Protein AF-A0A958GIW1-F1 (afdb_monomer)

pLDDT: mean 75.99, std 11.9, range [42.06, 91.38]

Foldseek 3Di:
DVPLLVVLVVVVVVCVVVVNAPPVLVVVQLVQLLVQLVVLLVVLVVPPDPDQLVSLVSSVVSSLPDQTDRPNDGPPPSSNSVSSLVCLCPPPVHNRHGSGSCVVVVPPDPPD

Structure (mmCIF, N/CA/C/O backbone):
data_AF-A0A958GIW1-F1
#
_entry.id   AF-A0A958GIW1-F1
#
loop_
_atom_site.group_PDB
_atom_site.id
_atom_site.type_symbol
_atom_site.label_atom_id
_atom_site.label_alt_id
_atom_site.label_comp_id
_atom_site.label_asym_id
_atom_site.label_entity_id
_atom_site.label_seq_id
_atom_site.pdbx_PDB_ins_code
_atom_site.Cartn_x
_atom_site.Cartn_y
_atom_site.Cartn_z
_atom_site.occupancy
_atom_site.B_iso_or_equiv
_atom_site.auth_seq_id
_atom_site.auth_comp_id
_atom_site.auth_asym_id
_atom_site.auth_atom_id
_atom_site.pdbx_PDB_model_num
ATOM 1 N N . ILE A 1 1 ? -11.225 10.965 -8.539 1.00 45.69 1 ILE A N 1
ATOM 2 C CA . ILE A 1 1 ? -10.042 10.360 -7.872 1.00 45.69 1 ILE A CA 1
ATOM 3 C C . ILE A 1 1 ? -9.890 10.877 -6.431 1.00 45.69 1 ILE A C 1
ATOM 5 O O . ILE A 1 1 ? -9.794 10.052 -5.537 1.00 45.69 1 ILE A O 1
ATOM 9 N N . LEU A 1 2 ? -10.025 12.186 -6.163 1.00 52.81 2 LEU A N 1
ATOM 10 C CA . LEU A 1 2 ? -9.990 12.774 -4.801 1.00 52.81 2 LEU A CA 1
ATOM 11 C C . LEU A 1 2 ? -11.080 12.279 -3.819 1.00 52.81 2 LEU A C 1
ATOM 13 O O . LEU A 1 2 ? -10.852 12.220 -2.617 1.00 52.81 2 LEU A O 1
ATOM 17 N N . ALA A 1 3 ? -12.251 11.875 -4.317 1.00 59.59 3 ALA A N 1
ATOM 18 C CA . ALA A 1 3 ? -13.405 11.555 -3.469 1.00 59.59 3 ALA A CA 1
ATOM 19 C C . ALA A 1 3 ? -13.265 10.280 -2.609 1.00 59.59 3 ALA A C 1
ATOM 21 O O . ALA A 1 3 ? -14.020 10.113 -1.658 1.00 59.59 3 ALA A O 1
ATOM 22 N N . MET A 1 4 ? -12.350 9.360 -2.938 1.00 54.31 4 MET A N 1
ATOM 23 C CA . MET A 1 4 ? -12.212 8.096 -2.192 1.00 54.31 4 MET A CA 1
ATOM 24 C C . MET A 1 4 ? -11.314 8.223 -0.958 1.00 54.31 4 MET A C 1
ATOM 26 O O . MET A 1 4 ? -11.618 7.606 0.056 1.00 54.31 4 MET A O 1
ATOM 30 N N . GLY A 1 5 ? -10.252 9.035 -1.027 1.00 59.78 5 GLY A N 1
ATOM 31 C CA . GLY A 1 5 ? -9.395 9.318 0.132 1.00 59.78 5 GLY A CA 1
ATOM 32 C C . GLY A 1 5 ? -10.167 10.063 1.220 1.00 59.78 5 GLY A C 1
ATOM 33 O O . GLY A 1 5 ? -10.213 9.609 2.356 1.00 59.78 5 GLY A O 1
ATOM 34 N N . LEU A 1 6 ? -10.905 11.108 0.823 1.00 63.88 6 LEU A N 1
ATOM 35 C CA . LEU A 1 6 ? -11.764 11.878 1.729 1.00 63.88 6 LEU A CA 1
ATOM 36 C C . LEU A 1 6 ? -12.801 10.997 2.442 1.00 63.88 6 LEU A C 1
ATOM 38 O O . LEU A 1 6 ? -12.959 11.105 3.650 1.00 63.88 6 LEU A O 1
ATOM 42 N N . LYS A 1 7 ? -13.439 10.058 1.730 1.00 65.00 7 LYS A N 1
ATOM 43 C CA . LYS A 1 7 ? -14.393 9.117 2.341 1.00 65.00 7 LYS A CA 1
ATOM 44 C C . LYS A 1 7 ? -13.751 8.167 3.355 1.00 65.00 7 LYS A C 1
ATOM 46 O O . LYS A 1 7 ? -14.397 7.807 4.333 1.00 65.00 7 LYS A O 1
ATOM 51 N N . ALA A 1 8 ? -12.514 7.729 3.123 1.00 65.44 8 ALA A N 1
ATOM 52 C CA . ALA A 1 8 ? -11.809 6.870 4.072 1.00 65.44 8 ALA A CA 1
ATOM 53 C C . ALA A 1 8 ? -11.386 7.643 5.330 1.00 65.44 8 ALA A C 1
ATOM 55 O O . ALA A 1 8 ? -11.507 7.115 6.435 1.00 65.44 8 ALA A O 1
ATOM 56 N N . ASP A 1 9 ? -10.960 8.897 5.177 1.00 66.62 9 ASP A N 1
ATOM 57 C CA . ASP A 1 9 ? -10.610 9.771 6.300 1.00 66.62 9 ASP A CA 1
ATOM 58 C C . ASP A 1 9 ? -11.855 10.180 7.111 1.00 66.62 9 ASP A C 1
ATOM 60 O O . ASP A 1 9 ? -11.822 10.188 8.345 1.00 66.62 9 ASP A O 1
ATOM 64 N N . GLU A 1 10 ? -12.984 10.437 6.443 1.00 69.56 10 GLU A N 1
ATOM 65 C CA . GLU A 1 10 ? -14.287 10.688 7.075 1.00 69.56 10 GLU A CA 1
ATOM 66 C C . GLU A 1 10 ? -14.771 9.473 7.876 1.00 69.56 10 GLU A C 1
ATOM 68 O O . GLU A 1 10 ? -15.185 9.621 9.026 1.00 69.56 10 GLU A O 1
ATOM 73 N N . GLU A 1 11 ? -14.672 8.267 7.312 1.00 66.88 11 GLU A N 1
ATOM 74 C CA . GLU A 1 11 ? -15.081 7.034 7.993 1.00 66.88 11 GLU A CA 1
ATOM 75 C C . GLU A 1 11 ? -14.148 6.690 9.161 1.00 66.88 11 GLU A C 1
ATOM 77 O O . GLU A 1 11 ? -14.610 6.302 10.234 1.00 66.88 11 GLU A O 1
ATOM 82 N N . THR A 1 12 ? -12.843 6.926 9.003 1.00 65.38 12 THR A N 1
ATOM 83 C CA . THR A 1 12 ? -11.853 6.819 10.087 1.00 65.38 12 THR A CA 1
ATOM 84 C C . THR A 1 12 ? -12.201 7.768 11.231 1.00 65.38 12 THR A C 1
ATOM 86 O O . THR A 1 12 ? -12.255 7.366 12.393 1.00 65.38 12 THR A O 1
ATOM 89 N N . THR A 1 13 ? -12.519 9.022 10.899 1.00 64.50 13 THR A N 1
ATOM 90 C CA . THR A 1 13 ? -12.938 10.036 11.871 1.00 64.50 13 THR A CA 1
ATOM 91 C C . THR A 1 13 ? -14.250 9.647 12.553 1.00 64.50 13 THR A C 1
ATOM 93 O O . THR A 1 13 ? -14.380 9.815 13.765 1.00 64.50 13 THR A O 1
ATOM 96 N N . ARG A 1 14 ? -15.216 9.087 11.814 1.00 70.38 14 ARG A N 1
ATOM 97 C CA . ARG A 1 14 ? -16.497 8.612 12.355 1.00 70.38 14 ARG A CA 1
ATOM 98 C C . ARG A 1 14 ? -16.301 7.470 13.356 1.00 70.38 14 ARG A C 1
ATOM 100 O O . ARG A 1 14 ? -16.841 7.537 14.458 1.00 70.38 14 ARG A O 1
ATOM 107 N N . LEU A 1 15 ? -15.514 6.457 12.992 1.00 65.62 15 LEU A N 1
ATOM 108 C CA . LEU A 1 15 ? -15.220 5.286 13.829 1.00 65.62 15 LEU A CA 1
ATOM 109 C C . LEU A 1 15 ? -14.421 5.669 15.087 1.00 65.62 15 LEU A C 1
ATOM 111 O O . LEU A 1 15 ? -14.711 5.179 16.179 1.00 65.62 15 LEU A O 1
ATOM 115 N N . ALA A 1 16 ? -13.477 6.607 14.961 1.00 62.94 16 ALA A N 1
ATOM 116 C CA . ALA A 1 16 ? -12.731 7.147 16.096 1.00 62.94 16 ALA A CA 1
ATOM 117 C C . ALA A 1 16 ? -13.621 7.977 17.041 1.00 62.94 16 ALA A C 1
ATOM 119 O O . ALA A 1 16 ? -13.537 7.836 18.260 1.00 62.94 16 ALA A O 1
ATOM 120 N N . LYS A 1 17 ? -14.516 8.815 16.496 1.00 60.00 17 LYS A N 1
ATOM 121 C CA . LYS A 1 17 ? -15.414 9.683 17.280 1.00 60.00 17 LYS A CA 1
ATOM 122 C C . LYS A 1 17 ? -16.462 8.898 18.078 1.00 60.00 17 LYS A C 1
ATOM 124 O O . LYS A 1 17 ? -16.901 9.372 19.122 1.00 60.00 17 LYS A O 1
ATOM 129 N N . ASN A 1 18 ? -16.821 7.700 17.621 1.00 59.53 18 ASN A N 1
ATOM 130 C CA . ASN A 1 18 ? -17.726 6.795 18.329 1.00 59.53 18 ASN A CA 1
ATOM 131 C C . ASN A 1 18 ? -17.031 5.928 19.400 1.00 59.53 18 ASN A C 1
ATOM 133 O O . ASN A 1 18 ? -17.692 5.081 19.995 1.00 59.53 18 ASN A O 1
ATOM 137 N N . ASN A 1 19 ? -15.726 6.110 19.665 1.00 56.47 19 ASN A N 1
ATOM 138 C CA . ASN A 1 19 ? -14.923 5.221 20.522 1.00 56.47 19 ASN A CA 1
ATOM 139 C C . ASN A 1 19 ? -14.912 3.745 20.060 1.00 56.47 19 ASN A C 1
ATOM 141 O O . ASN A 1 19 ? -14.519 2.864 20.823 1.00 56.47 19 ASN A O 1
ATOM 145 N N . GLU A 1 20 ? -15.323 3.464 18.820 1.00 60.47 20 GLU A N 1
ATOM 146 C CA . GLU A 1 20 ? -15.412 2.099 18.292 1.00 60.47 20 GLU A CA 1
ATOM 147 C C . GLU A 1 20 ? -14.021 1.551 17.947 1.00 60.47 20 GLU A C 1
ATOM 149 O O . GLU A 1 20 ? -13.792 0.353 18.076 1.00 60.47 20 GLU A O 1
ATOM 154 N N . ILE A 1 21 ? -13.075 2.411 17.537 1.00 65.69 21 ILE A N 1
ATOM 155 C CA . ILE A 1 21 ? -11.728 2.007 17.103 1.00 65.69 21 ILE A CA 1
ATOM 156 C C . ILE A 1 21 ? -10.705 3.078 17.502 1.00 65.69 21 ILE A C 1
ATOM 158 O O . ILE A 1 21 ? -10.876 4.262 17.213 1.00 65.69 21 ILE A O 1
ATOM 162 N N . THR A 1 22 ? -9.616 2.677 18.165 1.00 74.75 22 THR A N 1
ATOM 163 C CA . THR A 1 22 ? -8.559 3.620 18.576 1.00 74.75 22 THR A CA 1
ATOM 164 C C . THR A 1 22 ? -7.680 4.040 17.393 1.00 74.75 22 THR A C 1
ATOM 166 O O . THR A 1 22 ? -7.476 3.263 16.461 1.00 74.75 22 THR A O 1
ATOM 169 N N . MET A 1 23 ? -7.083 5.237 17.449 1.00 75.94 23 MET A N 1
ATOM 170 C CA . MET A 1 23 ? -6.132 5.709 16.422 1.00 75.94 23 MET A CA 1
ATOM 171 C C . MET A 1 23 ? -4.992 4.710 16.176 1.00 75.94 23 MET A C 1
ATOM 173 O O . MET A 1 23 ? -4.627 4.462 15.031 1.00 75.94 23 MET A O 1
ATOM 177 N N . ARG A 1 24 ? -4.518 4.042 17.235 1.00 80.19 24 ARG A N 1
ATOM 178 C CA . ARG A 1 24 ? -3.503 2.984 17.148 1.00 80.19 24 ARG A CA 1
ATOM 179 C C . ARG A 1 24 ? -3.939 1.812 16.262 1.00 80.19 24 ARG A C 1
ATOM 181 O O . ARG A 1 24 ? -3.146 1.304 15.487 1.00 80.19 24 ARG A O 1
ATOM 188 N N . LYS A 1 25 ? -5.209 1.404 16.323 1.00 79.12 25 LYS A N 1
ATOM 189 C CA . LYS A 1 25 ? -5.740 0.323 15.472 1.00 79.12 25 LYS A CA 1
ATOM 190 C C . LYS A 1 25 ? -5.808 0.728 14.000 1.00 79.12 25 LYS A C 1
ATOM 192 O O . LYS A 1 25 ? -5.636 -0.118 13.126 1.00 79.12 25 LYS A O 1
ATOM 197 N N . PHE A 1 26 ? -6.025 2.011 13.722 1.00 80.31 26 PHE A N 1
ATOM 198 C CA . PHE A 1 26 ? -5.925 2.544 12.365 1.00 80.31 26 PHE A CA 1
ATOM 199 C C . PHE A 1 26 ? -4.482 2.612 11.868 1.00 80.31 26 PHE A C 1
ATOM 201 O O . PHE A 1 26 ? -4.237 2.351 10.693 1.00 80.31 26 PHE A O 1
ATOM 208 N N . GLU A 1 27 ? -3.524 2.934 12.734 1.00 83.50 27 GLU A N 1
ATOM 209 C CA . GLU A 1 27 ? -2.098 2.858 12.401 1.00 83.50 27 GLU A CA 1
ATOM 210 C C . GLU A 1 27 ? -1.680 1.416 12.093 1.00 83.50 27 GLU A C 1
ATOM 212 O O . GLU A 1 27 ? -1.086 1.174 11.044 1.00 83.50 27 GLU A O 1
ATOM 217 N N . ASP A 1 28 ? -2.096 0.451 12.919 1.00 84.38 28 ASP A N 1
ATOM 218 C CA . ASP A 1 28 ? -1.868 -0.977 12.674 1.00 84.38 28 ASP A CA 1
ATOM 219 C C . ASP A 1 28 ? -2.475 -1.420 11.329 1.00 84.38 28 ASP A C 1
ATOM 221 O O . ASP A 1 28 ? -1.892 -2.224 10.602 1.00 84.38 28 ASP A O 1
ATOM 225 N N . PHE A 1 29 ? -3.647 -0.892 10.964 1.00 84.69 29 PHE A N 1
ATOM 226 C CA . PHE A 1 29 ? -4.277 -1.153 9.668 1.00 84.69 29 PHE A CA 1
ATOM 227 C C . PHE A 1 29 ? -3.493 -0.544 8.498 1.00 84.69 29 PHE A C 1
ATOM 229 O O . PHE A 1 29 ? -3.280 -1.209 7.484 1.00 84.69 29 PHE A O 1
ATOM 236 N N . LYS A 1 30 ? -3.014 0.699 8.635 1.00 85.50 30 LYS A N 1
ATOM 237 C CA . LYS A 1 30 ? -2.149 1.344 7.634 1.00 85.50 30 LYS A CA 1
ATOM 238 C C . LYS A 1 30 ? -0.868 0.542 7.412 1.00 85.50 30 LYS A C 1
ATOM 240 O O . LYS A 1 30 ? -0.485 0.333 6.261 1.00 85.50 30 LYS A O 1
ATOM 245 N N . GLU A 1 31 ? -0.242 0.068 8.487 1.00 88.00 31 GLU A N 1
ATOM 246 C CA . GLU A 1 31 ? 0.985 -0.727 8.409 1.00 88.00 31 GLU A CA 1
ATOM 247 C C . GLU A 1 31 ? 0.739 -2.080 7.730 1.00 88.00 31 GLU A C 1
ATOM 249 O O . GLU A 1 31 ? 1.504 -2.473 6.853 1.00 88.00 31 GLU A O 1
ATOM 254 N N . GLN A 1 32 ? -0.376 -2.754 8.031 1.00 88.19 32 GLN A N 1
ATOM 255 C CA . GLN A 1 32 ? -0.761 -3.990 7.337 1.00 88.19 32 GLN A CA 1
ATOM 256 C C . GLN A 1 32 ? -0.884 -3.796 5.820 1.00 88.19 32 GLN A C 1
ATOM 258 O O . GLN A 1 32 ? -0.378 -4.608 5.044 1.00 88.19 32 GLN A O 1
ATOM 263 N N . LEU A 1 33 ? -1.538 -2.716 5.380 1.00 87.62 33 LEU A N 1
ATOM 264 C CA . LEU A 1 33 ? -1.688 -2.419 3.953 1.00 87.62 33 LEU A CA 1
ATOM 265 C C . LEU A 1 33 ? -0.350 -2.067 3.293 1.00 87.62 33 LEU A C 1
ATOM 267 O O . LEU A 1 33 ? -0.105 -2.447 2.147 1.00 87.62 33 LEU A O 1
ATOM 271 N N . HIS A 1 34 ? 0.523 -1.370 4.017 1.00 89.19 34 HIS A N 1
ATOM 272 C CA . HIS A 1 34 ? 1.870 -1.051 3.560 1.00 89.19 34 HIS A CA 1
ATOM 273 C C . HIS A 1 34 ? 2.734 -2.313 3.395 1.00 89.19 34 HIS A C 1
ATOM 275 O O . HIS A 1 34 ? 3.367 -2.490 2.353 1.00 89.19 34 HIS A O 1
ATOM 281 N N . GLU A 1 35 ? 2.716 -3.228 4.365 1.00 90.19 35 GLU A N 1
ATOM 282 C CA . GLU A 1 35 ? 3.436 -4.504 4.289 1.00 90.19 35 GLU A CA 1
ATOM 283 C C . GLU A 1 35 ? 2.894 -5.415 3.177 1.00 90.19 35 GLU A C 1
ATOM 285 O O . GLU A 1 35 ? 3.676 -6.031 2.442 1.00 90.19 35 GLU A O 1
ATOM 290 N N . HIS A 1 36 ? 1.572 -5.440 2.973 1.00 90.19 36 HIS A N 1
ATOM 291 C CA . HIS A 1 36 ? 0.961 -6.125 1.829 1.00 90.19 36 HIS A CA 1
ATOM 292 C C . HIS A 1 36 ? 1.480 -5.568 0.500 1.00 90.19 36 HIS A C 1
ATOM 294 O O . HIS A 1 36 ? 1.944 -6.325 -0.354 1.00 90.19 36 HIS A O 1
ATOM 300 N N . TRP A 1 37 ? 1.495 -4.241 0.343 1.00 91.19 37 TRP A N 1
ATOM 301 C CA . TRP A 1 37 ? 2.055 -3.603 -0.849 1.00 91.19 37 TRP A CA 1
ATOM 302 C C . TRP A 1 37 ? 3.537 -3.958 -1.057 1.00 91.19 37 TRP A C 1
ATOM 304 O O . TRP A 1 37 ? 3.922 -4.323 -2.171 1.00 91.19 37 TRP A O 1
ATOM 314 N N . LYS A 1 38 ? 4.375 -3.935 -0.006 1.00 90.00 38 LYS A N 1
ATOM 315 C CA . LYS A 1 38 ? 5.791 -4.348 -0.105 1.00 90.00 38 LYS A CA 1
ATOM 316 C C . LYS A 1 38 ? 5.925 -5.790 -0.583 1.00 90.00 38 LYS A C 1
ATOM 318 O O . LYS A 1 38 ? 6.816 -6.094 -1.382 1.00 90.00 38 LYS A O 1
ATOM 323 N N . HIS A 1 39 ? 5.058 -6.681 -0.102 1.00 90.62 39 HIS A N 1
ATOM 324 C CA . HIS A 1 39 ? 5.022 -8.068 -0.546 1.00 90.62 39 HIS A CA 1
ATOM 325 C C . HIS A 1 39 ? 4.671 -8.163 -2.037 1.00 90.62 39 HIS A C 1
ATOM 327 O O . HIS A 1 39 ? 5.448 -8.745 -2.793 1.00 90.62 39 HIS A O 1
ATOM 333 N N . CYS A 1 40 ? 3.581 -7.526 -2.478 1.00 89.75 40 CYS 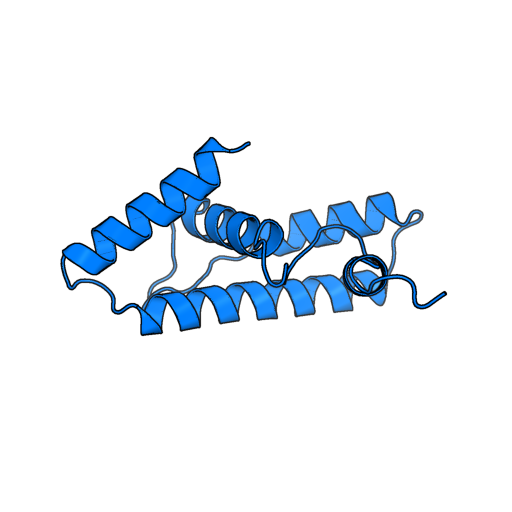A N 1
ATOM 334 C CA . CYS A 1 40 ? 3.176 -7.489 -3.888 1.00 89.75 40 CYS A CA 1
ATOM 335 C C . CYS A 1 40 ? 4.269 -6.910 -4.791 1.00 89.75 40 CYS A C 1
ATOM 337 O O . CYS A 1 40 ? 4.567 -7.482 -5.840 1.00 89.75 40 CYS A O 1
ATOM 339 N N . LYS A 1 41 ? 4.907 -5.811 -4.370 1.00 88.88 41 LYS A N 1
ATOM 340 C CA . LYS A 1 41 ? 6.041 -5.210 -5.076 1.00 88.88 41 LYS A CA 1
ATOM 341 C C . LYS A 1 41 ? 7.176 -6.217 -5.246 1.00 88.88 41 LYS A C 1
ATOM 343 O O . LYS A 1 41 ? 7.654 -6.420 -6.356 1.00 88.88 41 LYS A O 1
ATOM 348 N N . ARG A 1 42 ? 7.606 -6.863 -4.160 1.00 90.38 42 ARG A N 1
ATOM 349 C CA . ARG A 1 42 ? 8.714 -7.827 -4.189 1.00 90.38 42 ARG A CA 1
ATOM 350 C C . ARG A 1 42 ? 8.411 -9.035 -5.076 1.00 90.38 42 ARG A C 1
ATOM 352 O O . ARG A 1 42 ? 9.291 -9.454 -5.820 1.00 90.38 42 ARG A O 1
ATOM 359 N N . GLU A 1 43 ? 7.203 -9.588 -5.004 1.00 91.38 43 GLU A N 1
ATOM 360 C CA . GLU A 1 43 ? 6.808 -10.730 -5.839 1.00 91.38 43 GLU A CA 1
ATOM 361 C C . GLU A 1 43 ? 6.818 -10.372 -7.329 1.00 91.38 43 GLU A C 1
ATOM 363 O O . GLU A 1 43 ? 7.423 -11.082 -8.132 1.00 91.38 43 GLU A O 1
ATOM 368 N N . ASN A 1 44 ? 6.241 -9.226 -7.690 1.00 88.94 44 ASN A N 1
ATOM 369 C CA . ASN A 1 44 ? 6.200 -8.767 -9.077 1.00 88.94 44 ASN A CA 1
ATOM 370 C C . ASN A 1 44 ? 7.581 -8.360 -9.612 1.00 88.94 44 ASN A C 1
ATOM 372 O O . ASN A 1 44 ? 7.870 -8.563 -10.785 1.00 88.94 44 ASN A O 1
ATOM 376 N N . LEU A 1 45 ? 8.483 -7.864 -8.761 1.00 87.75 45 LEU A N 1
ATOM 377 C CA . LEU A 1 45 ? 9.870 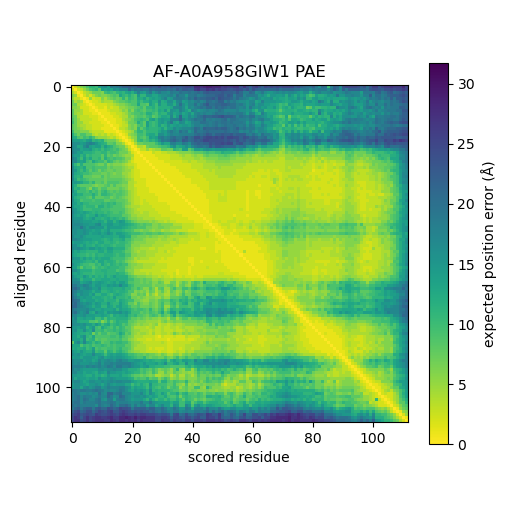-7.590 -9.149 1.00 87.75 45 LEU A CA 1
ATOM 378 C C . LEU A 1 45 ? 10.716 -8.856 -9.350 1.00 87.75 45 LEU A C 1
ATOM 380 O O . LEU A 1 45 ? 11.701 -8.814 -10.082 1.00 87.75 45 LEU A O 1
ATOM 384 N N . ARG A 1 46 ? 10.357 -9.988 -8.728 1.00 90.69 46 ARG A N 1
ATOM 385 C CA . ARG A 1 46 ? 11.020 -11.282 -8.983 1.00 90.69 46 ARG A CA 1
ATOM 386 C C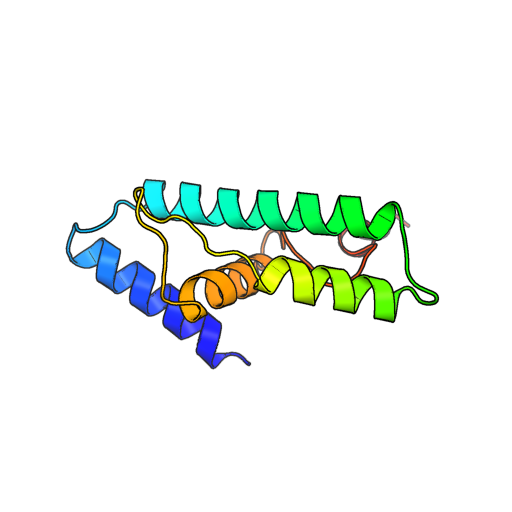 . ARG A 1 46 ? 10.644 -11.869 -10.339 1.00 90.69 46 ARG A C 1
ATOM 388 O O . ARG A 1 46 ? 11.413 -12.651 -10.893 1.00 90.69 46 ARG A O 1
ATOM 395 N N . LYS A 1 47 ? 9.455 -11.533 -10.839 1.00 90.31 47 LYS A N 1
ATOM 396 C CA . LYS A 1 47 ? 8.912 -12.003 -12.118 1.00 90.31 47 LYS A CA 1
ATOM 397 C C . LYS A 1 47 ? 8.291 -10.824 -12.876 1.00 90.31 47 LYS A C 1
ATOM 399 O O . LYS A 1 47 ? 7.068 -10.773 -13.002 1.00 90.31 47 LYS A O 1
ATOM 404 N N . PRO A 1 48 ? 9.116 -9.867 -13.333 1.00 89.62 48 PRO A N 1
ATOM 405 C CA . PRO A 1 48 ? 8.610 -8.690 -14.019 1.00 89.62 48 PRO A CA 1
ATOM 406 C C . PRO A 1 48 ? 7.954 -9.083 -15.344 1.00 89.62 48 PRO A C 1
ATOM 408 O O . PRO A 1 48 ? 8.365 -10.042 -16.003 1.00 89.62 48 PRO A O 1
ATOM 411 N N . LEU A 1 49 ? 6.930 -8.325 -15.722 1.00 90.25 49 LEU A N 1
ATOM 412 C CA . LEU A 1 49 ? 6.302 -8.419 -17.035 1.00 90.25 49 LEU A CA 1
ATOM 413 C C . LEU A 1 49 ? 7.165 -7.712 -18.090 1.00 90.25 49 LEU A C 1
ATOM 415 O O . LEU A 1 49 ? 8.161 -7.065 -17.770 1.00 90.25 49 LEU A O 1
ATOM 419 N N . GLU A 1 50 ? 6.756 -7.822 -19.355 1.00 90.50 50 GLU A N 1
ATOM 420 C CA . GLU A 1 50 ? 7.500 -7.312 -20.519 1.00 90.50 50 GLU A CA 1
ATOM 421 C C . GLU A 1 50 ? 7.886 -5.833 -20.410 1.00 90.50 50 GLU A C 1
ATOM 423 O O . GLU A 1 50 ? 8.930 -5.427 -20.919 1.00 90.50 50 GLU A O 1
ATOM 428 N N . THR A 1 51 ? 7.067 -5.026 -19.731 1.00 89.12 51 THR A N 1
ATOM 429 C CA . THR A 1 51 ? 7.355 -3.611 -19.499 1.00 89.12 51 THR A CA 1
ATOM 430 C C . THR A 1 51 ? 7.254 -3.243 -18.023 1.00 89.12 51 THR A C 1
ATOM 432 O O . THR A 1 51 ? 6.524 -3.850 -17.227 1.00 89.12 51 THR A O 1
ATOM 435 N N . THR A 1 52 ? 7.972 -2.181 -17.656 1.00 84.62 52 THR A N 1
ATOM 436 C CA . THR A 1 52 ? 7.908 -1.564 -16.326 1.00 84.62 52 THR A CA 1
ATOM 437 C C . THR A 1 52 ? 6.494 -1.085 -15.995 1.00 84.62 52 THR A C 1
ATOM 439 O O . THR A 1 52 ? 6.059 -1.203 -14.852 1.00 84.62 52 THR A O 1
ATOM 442 N N . GLU A 1 53 ? 5.752 -0.589 -16.987 1.00 84.19 53 GLU A N 1
ATOM 443 C CA . GLU A 1 53 ? 4.362 -0.148 -16.824 1.00 84.19 53 GLU A CA 1
ATOM 444 C C . GLU A 1 53 ? 3.423 -1.315 -16.538 1.00 84.19 53 GLU A C 1
ATOM 446 O O . GLU A 1 53 ? 2.636 -1.232 -15.600 1.00 84.19 53 GLU A O 1
ATOM 451 N N . LEU A 1 54 ? 3.551 -2.427 -17.270 1.00 87.31 54 LEU A N 1
ATOM 452 C CA . LEU A 1 54 ? 2.760 -3.631 -17.011 1.00 87.31 54 LEU A CA 1
ATOM 453 C C . LEU A 1 54 ? 3.076 -4.212 -15.631 1.00 87.31 54 LEU A C 1
ATOM 455 O O . LEU A 1 54 ? 2.167 -4.549 -14.877 1.00 87.31 54 LEU A O 1
ATOM 459 N N . THR A 1 55 ? 4.357 -4.261 -15.262 1.00 87.50 55 THR A N 1
ATOM 460 C CA . THR A 1 55 ? 4.777 -4.693 -13.920 1.00 87.50 55 THR A CA 1
ATOM 461 C C . THR A 1 55 ? 4.196 -3.775 -12.843 1.00 87.50 55 THR A C 1
ATOM 463 O O . THR A 1 55 ? 3.726 -4.247 -11.811 1.00 87.50 55 THR A O 1
ATOM 466 N N . GLY A 1 56 ? 4.179 -2.463 -13.082 1.00 86.00 56 GLY A N 1
ATOM 467 C CA . GLY A 1 56 ? 3.593 -1.500 -12.156 1.00 86.00 56 GLY A CA 1
ATOM 468 C C . GLY A 1 56 ? 2.075 -1.617 -12.024 1.00 86.00 56 GLY A C 1
ATOM 469 O O . GLY A 1 56 ? 1.538 -1.560 -10.916 1.00 86.00 56 GLY A O 1
ATOM 470 N N . GLN A 1 57 ? 1.382 -1.853 -13.138 1.00 86.75 57 GLN A N 1
ATOM 471 C CA . GLN A 1 57 ? -0.052 -2.129 -13.144 1.00 86.75 57 GLN A CA 1
ATOM 472 C C . GLN A 1 57 ? -0.369 -3.395 -12.342 1.00 86.75 57 GLN A C 1
ATOM 474 O O . GLN A 1 57 ? -1.286 -3.389 -11.526 1.00 86.75 57 GLN A O 1
ATOM 479 N N . GLN A 1 58 ? 0.437 -4.447 -12.492 1.00 89.38 58 GLN A N 1
ATOM 480 C CA . GLN A 1 58 ? 0.263 -5.685 -11.738 1.00 89.38 58 GLN A CA 1
ATOM 481 C C . GLN A 1 58 ? 0.479 -5.477 -10.227 1.00 89.38 58 GLN A C 1
ATOM 483 O O . GLN A 1 58 ? -0.311 -5.965 -9.419 1.00 89.38 58 GLN A O 1
ATOM 488 N N . ILE A 1 59 ? 1.488 -4.687 -9.831 1.00 88.88 59 ILE A N 1
ATOM 489 C CA . ILE A 1 59 ? 1.712 -4.308 -8.424 1.00 88.88 59 ILE A CA 1
ATOM 490 C C . ILE A 1 59 ? 0.492 -3.580 -7.856 1.00 88.88 59 ILE A C 1
ATOM 492 O O . ILE A 1 59 ? 0.067 -3.879 -6.736 1.00 88.88 59 ILE A O 1
ATOM 496 N N . LEU A 1 60 ? -0.076 -2.636 -8.610 1.00 86.56 60 LEU A N 1
ATOM 497 C CA . LEU A 1 60 ? -1.288 -1.924 -8.215 1.00 86.56 60 LEU A CA 1
ATOM 498 C C . LEU A 1 60 ? -2.465 -2.893 -8.051 1.00 86.56 60 LEU A C 1
ATOM 500 O O . LEU A 1 60 ? -3.093 -2.914 -6.993 1.00 86.56 60 LEU A O 1
ATOM 504 N N . ASP A 1 61 ? -2.733 -3.718 -9.060 1.00 88.75 61 ASP A N 1
ATOM 505 C CA . ASP A 1 61 ? -3.867 -4.641 -9.068 1.00 88.75 61 ASP A CA 1
ATOM 506 C C . ASP A 1 61 ? -3.797 -5.647 -7.914 1.00 88.75 61 ASP A C 1
ATOM 508 O O . AS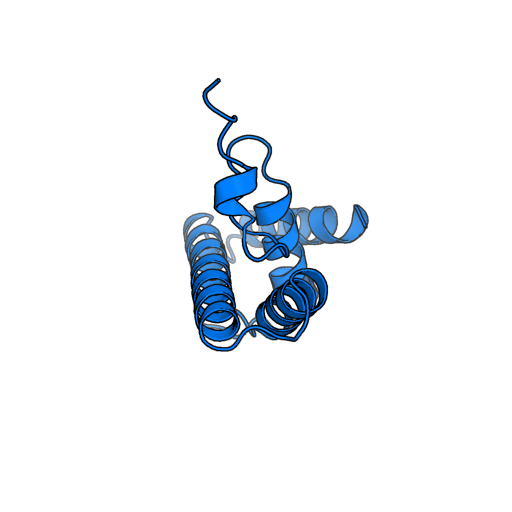P A 1 61 ? -4.809 -5.909 -7.263 1.00 88.75 61 ASP A O 1
ATOM 512 N N . ASP A 1 62 ? -2.611 -6.176 -7.608 1.00 89.19 62 ASP A N 1
ATOM 513 C CA . ASP A 1 62 ? -2.413 -7.108 -6.494 1.00 89.19 62 ASP A CA 1
ATOM 514 C C . ASP A 1 62 ? -2.500 -6.424 -5.126 1.00 89.19 62 ASP A C 1
ATOM 516 O O . ASP A 1 62 ? -3.057 -6.985 -4.177 1.00 89.19 62 ASP A O 1
ATOM 520 N N . SER A 1 63 ? -2.032 -5.180 -5.026 1.00 86.88 63 SER A N 1
ATOM 521 C CA . SER A 1 63 ? -2.161 -4.390 -3.796 1.00 86.88 63 SER A CA 1
ATOM 522 C C . SER A 1 63 ? -3.625 -4.065 -3.482 1.00 86.88 63 SER A C 1
ATOM 524 O O . SER A 1 63 ? -4.016 -4.025 -2.320 1.00 86.88 63 SER A O 1
ATOM 526 N N . LEU A 1 64 ? -4.467 -3.887 -4.507 1.00 84.69 64 LEU A N 1
ATOM 527 C CA . LEU A 1 64 ? -5.896 -3.579 -4.361 1.00 84.69 64 LEU A CA 1
ATOM 528 C C . LEU A 1 64 ? -6.781 -4.799 -4.048 1.00 84.69 64 LEU A C 1
ATOM 530 O O . LEU A 1 64 ? -7.978 -4.616 -3.796 1.00 84.69 64 LEU A O 1
ATOM 534 N N . LYS A 1 65 ? -6.232 -6.022 -4.077 1.00 84.44 65 LYS A N 1
ATOM 535 C CA . LYS A 1 65 ? -6.943 -7.271 -3.734 1.00 84.44 65 LYS A CA 1
ATOM 536 C C . LYS A 1 65 ? -6.959 -7.574 -2.233 1.00 84.44 65 LYS A C 1
ATOM 538 O O . LYS A 1 65 ? -7.590 -8.547 -1.839 1.00 84.44 65 LYS A O 1
ATOM 543 N N . VAL A 1 66 ? -6.274 -6.779 -1.411 1.00 80.25 66 VAL A N 1
ATOM 544 C CA . VAL A 1 66 ? -6.166 -7.034 0.029 1.00 80.25 66 VAL A CA 1
ATOM 545 C C . VAL A 1 66 ? -7.495 -6.825 0.754 1.00 80.25 66 VAL A C 1
ATOM 547 O O . VAL A 1 66 ? -8.089 -5.743 0.724 1.00 80.25 66 VAL A O 1
ATOM 550 N N . ASP A 1 67 ? -7.923 -7.864 1.461 1.00 71.50 67 ASP A N 1
ATOM 551 C CA . ASP A 1 67 ? -8.919 -7.759 2.517 1.00 71.50 67 ASP A CA 1
ATOM 552 C C . ASP A 1 67 ? -8.155 -7.416 3.806 1.00 71.50 67 ASP A C 1
ATOM 554 O O . ASP A 1 67 ? -7.471 -8.256 4.388 1.00 71.50 67 ASP A O 1
ATOM 558 N N . GLY A 1 68 ? -8.160 -6.139 4.193 1.00 69.56 68 GLY A N 1
ATOM 559 C CA . GLY A 1 68 ? -7.432 -5.681 5.376 1.00 69.56 68 GLY A CA 1
ATOM 560 C C . GLY A 1 68 ? -8.185 -6.013 6.668 1.00 69.56 68 GLY A C 1
ATOM 561 O O . GLY A 1 68 ? -9.411 -6.132 6.656 1.00 69.56 68 GLY A O 1
ATOM 562 N N . TYR A 1 69 ? -7.470 -6.122 7.790 1.00 76.38 69 TYR A N 1
ATOM 563 C CA . TYR A 1 69 ? -8.070 -6.385 9.099 1.00 76.38 69 TYR A CA 1
ATOM 564 C C . TYR A 1 69 ? -8.022 -5.144 9.982 1.00 76.38 69 TYR A C 1
ATOM 566 O O . TYR A 1 69 ? -6.945 -4.680 10.364 1.00 76.38 69 TYR A O 1
ATOM 574 N N . LEU A 1 70 ? -9.193 -4.639 10.357 1.00 76.50 70 LEU A N 1
ATOM 575 C CA . LEU A 1 70 ? -9.325 -3.535 11.296 1.00 76.50 70 LEU A CA 1
ATOM 576 C C . LEU A 1 70 ? -9.921 -4.077 12.593 1.00 76.50 70 LEU A C 1
ATOM 578 O O . LEU A 1 70 ? -11.001 -4.659 12.601 1.00 76.50 70 LEU A O 1
ATOM 582 N N . ASP A 1 71 ? -9.159 -3.939 13.676 1.00 74.94 71 ASP A N 1
ATOM 583 C CA . ASP A 1 71 ? -9.499 -4.460 15.004 1.00 74.94 71 ASP A CA 1
ATOM 584 C C . ASP A 1 71 ? -9.905 -5.950 15.028 1.00 74.94 71 ASP A C 1
ATOM 586 O O . ASP A 1 71 ? -10.862 -6.367 15.673 1.00 74.94 71 ASP A O 1
ATOM 590 N N . GLY A 1 72 ? -9.166 -6.780 14.284 1.00 69.81 72 GLY A N 1
ATOM 591 C CA . GLY A 1 72 ? -9.403 -8.226 14.219 1.00 69.81 72 GLY A CA 1
ATOM 592 C C . GLY A 1 72 ? -10.599 -8.641 13.357 1.00 69.81 72 GLY A C 1
ATOM 593 O O . GLY A 1 72 ? -10.849 -9.837 13.214 1.00 69.81 72 GLY A O 1
ATOM 594 N N . GLN A 1 73 ? -11.306 -7.691 12.740 1.00 72.62 73 GLN A N 1
ATOM 595 C CA . GLN A 1 73 ? -12.382 -7.962 11.792 1.00 72.62 73 GLN A CA 1
ATOM 596 C C . GLN A 1 73 ? -11.924 -7.708 10.357 1.00 72.62 73 GLN A C 1
ATOM 598 O O . GLN A 1 73 ? -11.204 -6.749 10.079 1.00 72.62 73 GLN A O 1
ATOM 603 N N . ILE A 1 74 ? -12.368 -8.564 9.434 1.00 73.75 74 ILE A N 1
ATOM 604 C CA . ILE A 1 74 ? -12.157 -8.345 8.002 1.00 73.75 74 ILE A CA 1
ATOM 605 C C . ILE A 1 74 ? -12.932 -7.096 7.593 1.00 73.75 74 ILE A C 1
ATOM 607 O O . ILE A 1 74 ? -14.154 -7.022 7.749 1.00 73.75 74 ILE A O 1
ATOM 611 N N . VAL A 1 75 ? -12.228 -6.133 7.012 1.00 74.00 75 VAL A N 1
ATOM 612 C CA . VAL A 1 75 ? -12.839 -4.954 6.413 1.00 74.00 75 VAL A CA 1
ATOM 613 C C . VAL A 1 75 ? -13.487 -5.370 5.095 1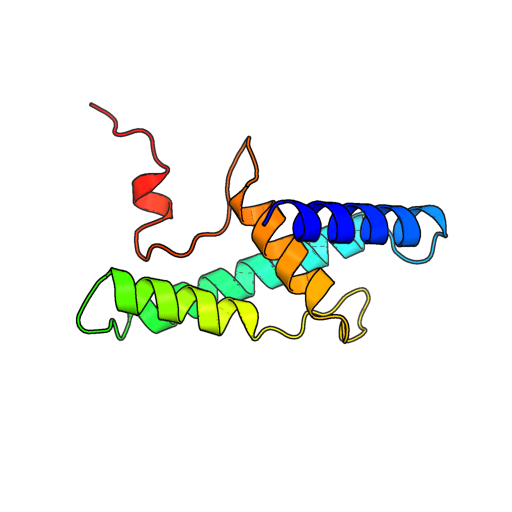.00 74.00 75 VAL A C 1
ATOM 615 O O . VAL A 1 75 ? -12.861 -5.393 4.040 1.00 74.00 75 VAL A O 1
ATOM 618 N N . SER A 1 76 ? -14.782 -5.680 5.147 1.00 64.06 76 SER A N 1
ATOM 619 C CA . SER A 1 76 ? -15.601 -5.988 3.961 1.00 64.06 76 SER A CA 1
ATOM 620 C C . SER A 1 76 ? -15.746 -4.788 3.010 1.00 64.06 76 SER A C 1
ATOM 622 O O . SER A 1 76 ? -16.053 -4.922 1.823 1.00 64.06 76 SER A O 1
ATOM 624 N N . GLN A 1 77 ? -15.496 -3.589 3.530 1.00 71.38 77 GLN A N 1
ATOM 625 C CA . GLN A 1 77 ? -15.589 -2.320 2.829 1.00 71.38 77 GLN A CA 1
ATOM 626 C C . GLN A 1 77 ? -14.305 -2.042 2.046 1.00 71.38 77 GLN A C 1
ATOM 628 O O . GLN A 1 77 ? -13.420 -1.316 2.495 1.00 71.38 77 GLN A O 1
ATOM 633 N N . ARG A 1 78 ? -14.221 -2.559 0.816 1.00 71.69 78 ARG A N 1
ATOM 634 C CA . ARG A 1 78 ? -13.060 -2.344 -0.073 1.00 71.69 78 ARG A CA 1
ATOM 635 C C . ARG A 1 78 ? -12.675 -0.873 -0.263 1.00 71.69 78 ARG A C 1
ATOM 637 O O . ARG A 1 78 ? -11.524 -0.589 -0.579 1.00 71.69 78 ARG A O 1
ATOM 644 N N . TYR A 1 79 ? -13.608 0.068 -0.098 1.00 75.62 79 TYR A N 1
ATOM 645 C CA . TYR A 1 79 ? -13.293 1.496 -0.187 1.00 75.62 79 TYR A CA 1
ATOM 646 C C . TYR A 1 79 ? -12.348 1.968 0.924 1.00 75.62 79 TYR A C 1
ATOM 648 O O . TYR A 1 79 ? -11.585 2.896 0.676 1.00 75.62 79 TYR A O 1
ATOM 656 N N . LEU A 1 80 ? -12.360 1.334 2.102 1.00 77.44 80 LEU A N 1
ATOM 657 C CA . LEU A 1 80 ? -11.492 1.697 3.217 1.00 77.44 80 LEU A CA 1
ATOM 658 C C . LEU A 1 80 ? -10.044 1.318 2.887 1.00 77.44 80 LEU A C 1
ATOM 660 O O . LEU A 1 80 ? -9.192 2.196 2.824 1.00 77.44 80 LEU A O 1
ATOM 664 N N . SER A 1 81 ? -9.783 0.053 2.533 1.00 79.88 81 SER A N 1
ATOM 66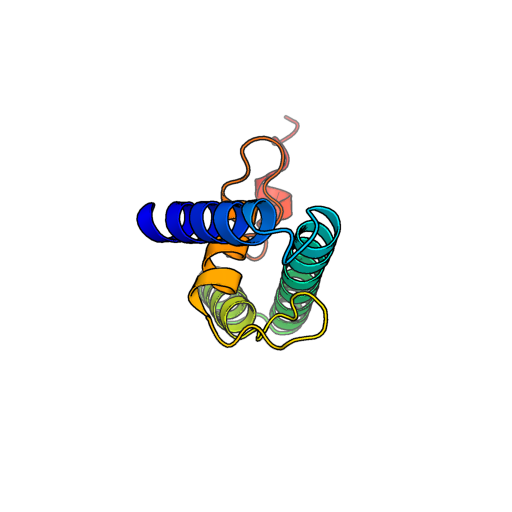5 C CA . SER A 1 81 ? -8.442 -0.410 2.141 1.00 79.88 81 SER A CA 1
ATOM 666 C C . SER A 1 81 ? -7.883 0.380 0.955 1.00 79.88 81 SER A C 1
ATOM 668 O O . SER A 1 81 ? -6.737 0.826 0.972 1.00 79.88 81 SER A O 1
ATOM 670 N N . ARG A 1 82 ? -8.713 0.615 -0.071 1.00 83.06 82 ARG A N 1
ATOM 671 C CA . ARG A 1 82 ? -8.321 1.402 -1.251 1.00 83.06 82 ARG A CA 1
ATOM 672 C C . ARG A 1 82 ? -8.045 2.858 -0.896 1.00 83.06 82 ARG A C 1
ATOM 674 O O . ARG A 1 82 ? -7.037 3.406 -1.327 1.00 83.06 82 ARG A O 1
ATOM 681 N N . GLY A 1 83 ? -8.923 3.483 -0.115 1.00 80.31 83 GLY A N 1
ATOM 682 C CA . GLY A 1 83 ? -8.758 4.863 0.330 1.00 80.31 83 GLY A CA 1
ATOM 683 C C . GLY A 1 83 ? -7.502 5.044 1.178 1.00 80.31 83 GLY A C 1
ATOM 684 O O . GLY A 1 83 ? -6.759 5.996 0.960 1.00 80.31 83 GLY A O 1
ATOM 685 N N . THR A 1 84 ? -7.194 4.090 2.058 1.00 81.81 84 THR A N 1
ATOM 686 C CA . THR A 1 84 ? -5.964 4.102 2.853 1.00 81.81 84 THR A CA 1
ATOM 687 C C . THR A 1 84 ? -4.715 3.928 1.990 1.00 81.81 84 THR A C 1
ATOM 689 O O . THR A 1 84 ? -3.767 4.687 2.165 1.00 81.81 84 THR A O 1
ATOM 692 N N . LEU A 1 85 ? -4.711 3.017 1.010 1.00 82.88 85 LEU A N 1
ATOM 693 C CA . LEU A 1 85 ? -3.607 2.905 0.046 1.00 82.88 85 LEU A CA 1
ATOM 694 C C . LEU A 1 85 ? -3.416 4.203 -0.755 1.00 82.88 85 LEU A C 1
ATOM 696 O O . LEU A 1 85 ? -2.288 4.644 -0.957 1.00 82.88 85 LEU A O 1
ATOM 700 N N . HIS A 1 86 ? -4.504 4.861 -1.162 1.00 81.75 86 HIS A N 1
ATOM 701 C CA . HIS A 1 86 ? -4.429 6.170 -1.813 1.00 81.75 86 HIS A CA 1
ATOM 702 C C . HIS A 1 86 ? -3.881 7.262 -0.887 1.00 81.75 86 HIS A C 1
ATOM 704 O O . HIS A 1 86 ? -3.093 8.090 -1.334 1.00 81.75 86 HIS A O 1
ATOM 710 N N . SER A 1 87 ? -4.277 7.269 0.387 1.00 81.31 87 SER A N 1
ATOM 711 C CA . SER A 1 87 ? -3.754 8.197 1.396 1.00 81.31 87 SER A CA 1
ATOM 712 C C . SER A 1 87 ? -2.247 7.992 1.598 1.00 81.31 87 SER A C 1
ATOM 714 O O . SER A 1 87 ? -1.483 8.950 1.550 1.00 81.31 87 SER A O 1
ATOM 716 N N . LEU A 1 88 ? -1.792 6.736 1.685 1.00 81.56 88 LEU A N 1
ATOM 717 C CA . LEU A 1 88 ? -0.369 6.388 1.774 1.00 81.56 88 LEU A CA 1
ATOM 718 C C . LEU A 1 88 ? 0.428 6.798 0.525 1.00 81.56 88 LEU A C 1
ATOM 720 O O . LEU A 1 88 ? 1.596 7.163 0.649 1.00 81.56 88 LEU A O 1
ATOM 724 N N . ALA A 1 89 ? -0.184 6.749 -0.662 1.00 82.31 89 ALA A N 1
ATOM 725 C CA . ALA A 1 89 ? 0.447 7.175 -1.913 1.00 82.31 89 ALA A CA 1
ATOM 726 C C . ALA A 1 89 ? 0.558 8.702 -2.040 1.00 82.31 89 ALA A C 1
ATOM 728 O O . ALA A 1 89 ? 1.509 9.201 -2.632 1.00 82.31 89 ALA A O 1
ATOM 729 N N . ASN A 1 90 ? -0.415 9.435 -1.492 1.00 78.56 90 ASN A N 1
ATOM 730 C CA . ASN A 1 90 ? -0.508 10.894 -1.583 1.00 78.56 90 ASN A CA 1
ATOM 731 C C . ASN A 1 90 ? 0.034 11.623 -0.342 1.00 78.56 90 ASN A C 1
ATOM 733 O O . ASN A 1 90 ? -0.125 12.839 -0.241 1.00 78.56 90 ASN A O 1
ATOM 737 N N . SER A 1 91 ? 0.626 10.901 0.613 1.00 75.31 91 SER A N 1
ATOM 738 C CA . SER A 1 91 ? 1.242 11.494 1.802 1.00 75.31 91 SER A CA 1
ATOM 739 C C . SER A 1 91 ? 2.306 12.510 1.382 1.00 75.31 91 SER A C 1
ATOM 741 O O . SER A 1 91 ? 3.257 12.168 0.682 1.00 75.31 91 SER A O 1
ATOM 743 N N . THR A 1 92 ? 2.124 13.768 1.786 1.00 61.81 92 THR A N 1
ATOM 744 C CA . THR A 1 92 ? 2.967 14.902 1.375 1.00 61.81 92 THR A CA 1
ATOM 745 C C . THR A 1 92 ? 4.333 14.926 2.051 1.00 61.81 92 THR A C 1
ATOM 747 O O . THR A 1 92 ? 5.237 15.583 1.548 1.00 61.81 92 THR A O 1
ATOM 750 N N . GLU A 1 93 ? 4.480 14.246 3.189 1.00 64.19 93 GLU A N 1
ATOM 751 C CA . GLU A 1 93 ? 5.739 14.200 3.944 1.00 64.19 93 GLU A CA 1
ATOM 752 C C . GLU A 1 93 ? 6.608 13.012 3.523 1.00 64.19 93 GLU A C 1
ATOM 754 O O . GLU A 1 93 ? 7.812 13.158 3.342 1.00 64.19 93 GLU A O 1
ATOM 759 N N . GLU A 1 94 ? 5.993 11.845 3.325 1.00 67.62 94 GLU A N 1
ATOM 760 C CA . GLU A 1 94 ? 6.686 10.623 2.919 1.00 67.62 94 GLU A CA 1
ATOM 761 C C . GLU A 1 94 ? 5.677 9.654 2.275 1.00 67.62 94 GLU A C 1
ATOM 763 O O . GLU A 1 94 ? 4.912 8.983 2.984 1.00 67.62 94 GLU A O 1
ATOM 768 N N . PRO A 1 95 ? 5.591 9.604 0.937 1.00 74.00 95 PRO A N 1
ATOM 769 C CA . PRO A 1 95 ? 4.692 8.686 0.254 1.00 74.00 95 PRO 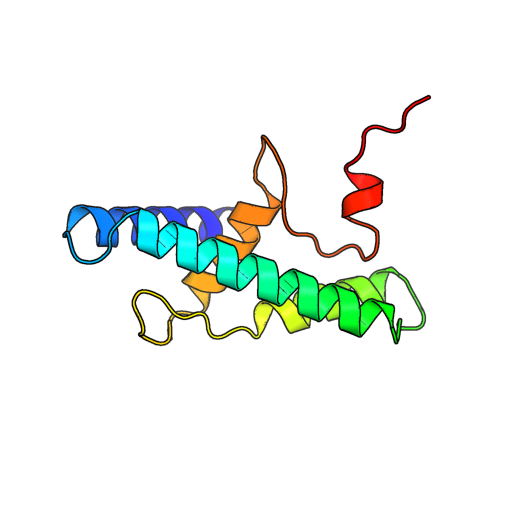A CA 1
ATOM 770 C C . PRO A 1 95 ? 5.238 7.253 0.343 1.00 74.00 95 PRO A C 1
ATOM 772 O O . PRO A 1 95 ? 6.338 6.945 -0.112 1.00 74.00 95 PRO A O 1
ATOM 775 N N . LYS A 1 96 ? 4.460 6.360 0.964 1.00 76.19 96 LYS A N 1
ATOM 776 C CA . LYS A 1 96 ? 4.920 5.016 1.369 1.00 76.19 96 LYS A CA 1
ATOM 777 C C . LYS A 1 96 ? 4.630 3.923 0.345 1.00 76.19 96 LYS A C 1
ATOM 779 O O . LYS A 1 96 ? 5.252 2.866 0.379 1.00 76.19 96 LYS A O 1
ATOM 784 N N . VAL A 1 97 ? 3.681 4.158 -0.559 1.00 80.81 97 VAL A N 1
ATOM 785 C CA . VAL A 1 97 ? 3.249 3.175 -1.563 1.00 80.81 97 VAL A CA 1
ATOM 786 C C . VAL A 1 97 ? 3.107 3.822 -2.933 1.00 80.81 97 VAL A C 1
ATOM 788 O O . VAL A 1 97 ? 2.696 4.973 -3.049 1.00 80.81 97 VAL A O 1
ATOM 791 N N . GLY A 1 98 ? 3.394 3.061 -3.985 1.00 79.62 98 GLY A N 1
ATOM 792 C CA . GLY A 1 98 ? 3.265 3.531 -5.358 1.00 79.62 98 GLY A CA 1
ATOM 793 C C . GLY A 1 98 ? 3.131 2.394 -6.359 1.00 79.62 98 GLY A C 1
ATOM 794 O O . GLY A 1 98 ? 3.467 1.245 -6.074 1.00 79.62 98 GLY A O 1
ATOM 795 N N . TRP A 1 99 ? 2.610 2.724 -7.538 1.00 76.06 99 TRP A N 1
ATOM 796 C CA . TRP A 1 99 ? 2.382 1.755 -8.611 1.00 76.06 99 TRP A CA 1
ATOM 797 C C . TRP A 1 99 ? 3.656 1.470 -9.413 1.00 76.06 99 TRP A C 1
ATOM 799 O 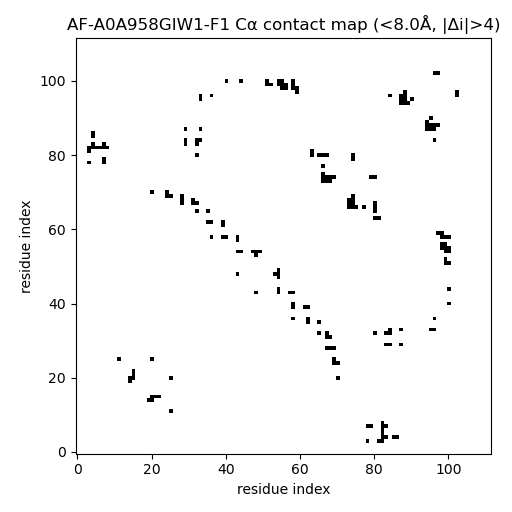O . TRP A 1 99 ? 3.811 0.385 -9.953 1.00 76.06 99 TRP A O 1
ATOM 809 N N . HIS A 1 100 ? 4.597 2.413 -9.488 1.00 75.88 100 HIS A N 1
ATOM 810 C CA . HIS A 1 100 ? 5.803 2.224 -10.287 1.00 75.88 100 HIS A CA 1
ATOM 811 C C . HIS A 1 100 ? 6.755 1.208 -9.616 1.00 75.88 100 HIS A C 1
ATOM 813 O O . HIS A 1 100 ? 7.053 1.353 -8.428 1.00 75.88 100 HIS A O 1
ATOM 819 N N . PRO A 1 101 ? 7.325 0.227 -10.343 1.00 73.81 101 PRO A N 1
ATOM 820 C CA . PRO A 1 101 ? 8.258 -0.750 -9.764 1.00 73.81 101 PRO A CA 1
ATOM 821 C C . PRO A 1 101 ? 9.467 -0.096 -9.069 1.00 73.81 101 PRO A C 1
ATOM 823 O O . PRO A 1 101 ? 9.894 -0.524 -8.000 1.00 73.81 101 PRO A O 1
ATOM 826 N N . GLN A 1 102 ? 9.938 1.018 -9.630 1.00 74.06 102 GLN A N 1
ATOM 827 C CA . GLN A 1 102 ? 11.017 1.869 -9.100 1.00 74.06 102 GLN A CA 1
ATOM 828 C C . GLN A 1 102 ? 10.520 3.049 -8.248 1.00 74.06 102 GLN A C 1
ATOM 830 O O . GLN A 1 102 ? 11.163 4.089 -8.189 1.00 74.06 102 GLN A O 1
ATOM 835 N N . PHE A 1 103 ? 9.328 2.962 -7.657 1.00 72.50 103 PHE A N 1
ATOM 836 C CA . PHE A 1 103 ? 8.717 4.091 -6.947 1.00 72.50 103 PHE A CA 1
ATOM 837 C C . PHE A 1 103 ? 9.628 4.709 -5.874 1.00 72.50 103 PHE A C 1
ATOM 839 O O . PHE A 1 103 ? 9.744 5.922 -5.826 1.00 72.50 103 PHE A O 1
ATOM 846 N N . ILE A 1 104 ? 10.323 3.884 -5.084 1.00 67.31 104 ILE A N 1
ATOM 847 C CA . ILE A 1 104 ? 11.2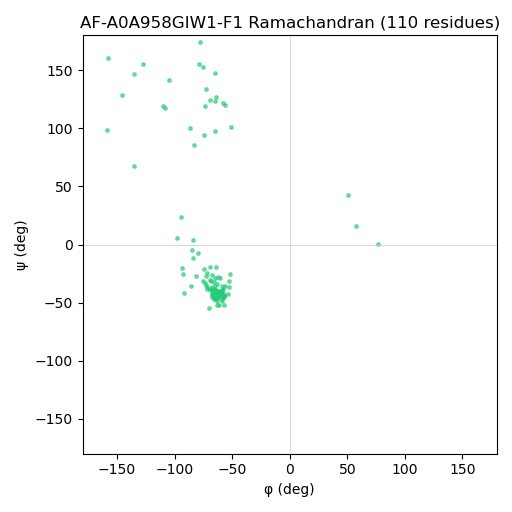34 4.357 -4.025 1.00 67.31 104 ILE A CA 1
ATOM 848 C C . ILE A 1 104 ? 12.432 5.100 -4.635 1.00 67.31 104 ILE A C 1
ATOM 850 O O . ILE A 1 104 ? 12.721 6.220 -4.238 1.00 67.31 104 ILE A O 1
ATOM 854 N N . GLU A 1 105 ? 13.061 4.528 -5.665 1.00 70.94 105 GLU A N 1
ATOM 855 C CA . GLU A 1 105 ? 14.191 5.156 -6.371 1.00 70.94 105 GLU A CA 1
ATOM 856 C C . GLU A 1 105 ? 13.800 6.478 -7.052 1.00 70.94 105 GLU A C 1
ATOM 858 O O . GLU A 1 105 ? 14.635 7.355 -7.230 1.00 70.94 105 GLU A O 1
ATOM 863 N N . LYS A 1 106 ? 12.528 6.627 -7.442 1.00 67.12 106 LYS A N 1
ATOM 864 C CA . LYS A 1 106 ? 11.992 7.856 -8.042 1.00 67.12 106 LYS A CA 1
ATOM 865 C C . LYS A 1 106 ? 11.553 8.909 -7.019 1.00 67.12 106 LYS A C 1
ATOM 867 O O . LYS A 1 106 ? 11.256 10.029 -7.426 1.00 67.12 106 LYS A O 1
ATOM 872 N N . LEU A 1 107 ? 11.459 8.550 -5.739 1.00 65.00 107 LEU A N 1
ATOM 873 C CA . LEU A 1 107 ? 11.125 9.471 -4.651 1.00 65.00 107 LEU A CA 1
ATOM 874 C C . LEU A 1 107 ? 12.356 10.075 -3.989 1.00 65.00 107 LEU A C 1
ATOM 876 O O . LEU A 1 107 ? 12.258 11.165 -3.427 1.00 65.00 107 LEU A O 1
ATOM 880 N N . GLU A 1 108 ? 13.498 9.392 -4.043 1.00 59.06 108 GLU A N 1
ATOM 881 C CA . GLU A 1 108 ? 14.742 9.994 -3.591 1.00 59.06 108 GLU A CA 1
ATOM 882 C C . GLU A 1 108 ? 15.064 11.194 -4.494 1.00 59.06 108 GLU A C 1
ATOM 884 O O . GLU A 1 108 ? 15.069 11.053 -5.724 1.00 59.06 108 GLU A O 1
ATOM 889 N N . PRO A 1 109 ? 15.302 12.394 -3.928 1.00 52.41 109 PRO A N 1
ATOM 890 C CA . PRO A 1 109 ? 15.788 13.504 -4.722 1.00 52.41 109 PRO A CA 1
ATOM 891 C C . PRO A 1 109 ? 17.092 13.034 -5.347 1.00 52.41 109 PRO A C 1
ATOM 893 O O . PRO A 1 109 ? 18.005 12.617 -4.636 1.00 52.41 109 PRO A O 1
ATOM 896 N N . SER A 1 110 ? 17.152 13.057 -6.677 1.00 46.06 110 SER A N 1
ATOM 897 C CA . SER A 1 110 ? 18.362 12.764 -7.431 1.00 46.06 110 SER A CA 1
ATOM 898 C C . SER A 1 110 ? 19.484 13.620 -6.857 1.00 46.06 110 SER A C 1
ATOM 900 O O . SER A 1 110 ? 19.530 14.822 -7.120 1.00 46.06 110 SER A O 1
ATOM 902 N N . VAL A 1 111 ? 20.338 13.017 -6.029 1.00 48.75 111 VAL A N 1
ATOM 903 C CA . VAL A 1 111 ? 21.545 13.657 -5.518 1.00 48.75 111 VAL A CA 1
ATOM 904 C C . VAL A 1 111 ? 22.420 13.874 -6.749 1.00 48.75 111 VAL A C 1
ATOM 906 O O . VAL A 1 111 ? 23.015 12.932 -7.269 1.00 48.75 111 VAL A O 1
ATOM 909 N N . SER A 1 112 ? 22.362 15.092 -7.286 1.00 42.06 112 SER A N 1
ATOM 910 C CA . SER A 1 112 ? 23.234 15.611 -8.343 1.00 42.06 112 SER A CA 1
ATOM 911 C C . SER A 1 112 ? 24.288 16.507 -7.721 1.00 42.06 112 SER A C 1
ATOM 913 O O . SER A 1 112 ? 23.922 17.266 -6.794 1.00 42.06 112 SER A O 1
#

Solvent-accessible surface area (backbone atoms only — not comparable to full-atom values): 6336 Å² total; per-residue (Å²): 124,72,70,46,37,54,52,28,53,50,49,51,49,51,40,41,74,68,71,74,43,57,73,66,44,53,50,54,33,52,49,51,55,50,52,48,35,53,49,33,44,53,56,37,68,75,60,60,50,101,39,66,64,58,29,9,51,50,30,42,57,55,42,68,67,58,74,45,56,51,85,88,36,75,44,84,54,60,59,44,53,49,11,48,52,49,44,36,40,63,34,88,89,66,54,76,49,69,44,50,81,58,38,68,74,70,64,50,77,80,88,122

Mean predicted aligned error: 9.2 Å

Sequence (112 aa):
ILAMGLKADEETTRLAKNNEITMRKFEDFKEQLHEHWKHCKRENLRKPLETTELTGQQILDDSLKVDGYLDGQIVSQRYLSRGTLHSLANSTEEPKVGWHPQFIEKLEPSVS

Secondary structure (DSSP, 8-state):
-HHHHHHHHHHHHHHHHTTSS-HHHHHHHHHHHHHHHHHHHHHHHHS--SSHHHHHHHHHHHHTT---EETTEE---HHHHHHHHHHHHS-SS-----SSTTHHHHHS----

Radius of gyration: 15.04 Å; Cα contacts (8 Å, |Δi|>4): 105; chains: 1; bounding box: 41×28×41 Å